Protein AF-A0AAE3EEC1-F1 (afdb_monomer_lite)

Sequence (116 aa):
MDKSSRKILCAMVDENGFPKLFNVGDETEALAKKLNINYMSFKLNIVYLAKIGFINIIKYEGTDADAAYILTHEGVAWKYFRWREILRYLEDKWIDFFSLLLSTIALLISISGRLL

pLDDT: mean 87.95, std 6.62, range [52.31, 94.75]

Secondary structure (DSSP, 8-state):
--HHHHHHHHHHHHTT-SS-EEETTHHHHHHHHHTT--HHHHHHHHHHHHHTTSEEEEEPTTSSSEEEEEE-HHHHTHHHHHHHHHHHHHHHHHHHHHHHHHHHHHHHHHHHHH--

Organism: NCBI:txid2885348

Radius of gyration: 21.83 Å; chains: 1; bounding box: 42×31×66 Å

Structure (mmCIF, N/CA/C/O backbone):
data_AF-A0AAE3EEC1-F1
#
_entry.id   AF-A0AAE3EEC1-F1
#
loop_
_atom_site.group_PDB
_atom_site.id
_atom_site.type_symbol
_atom_site.label_atom_id
_atom_site.label_alt_id
_atom_site.label_comp_id
_atom_site.label_asym_id
_atom_site.label_entity_id
_atom_site.label_seq_id
_atom_site.pdbx_PDB_ins_code
_atom_site.Cartn_x
_atom_site.Cartn_y
_atom_site.Cartn_z
_atom_site.occupancy
_atom_site.B_iso_or_equiv
_atom_site.auth_seq_id
_atom_site.auth_comp_id
_atom_site.auth_asym_id
_atom_site.auth_atom_id
_atom_site.pdbx_PDB_model_num
ATOM 1 N N . MET A 1 1 ? -2.678 3.439 5.468 1.00 81.31 1 MET A N 1
ATOM 2 C CA . MET A 1 1 ? -2.635 3.751 4.023 1.00 81.31 1 MET A CA 1
ATOM 3 C C . MET A 1 1 ? -3.234 5.126 3.769 1.00 81.31 1 MET A C 1
ATOM 5 O O . MET A 1 1 ? -4.356 5.375 4.204 1.00 81.31 1 MET A O 1
ATOM 9 N N . ASP A 1 2 ? -2.490 6.001 3.096 1.00 86.38 2 ASP A N 1
ATOM 10 C CA . ASP A 1 2 ? -2.907 7.359 2.732 1.00 86.38 2 ASP A CA 1
ATOM 11 C C . ASP A 1 2 ? -3.874 7.382 1.524 1.00 86.38 2 ASP A C 1
ATOM 13 O O . ASP A 1 2 ? -4.157 6.362 0.885 1.00 86.38 2 ASP A O 1
ATOM 17 N N . LYS A 1 3 ? -4.423 8.566 1.217 1.00 87.94 3 LYS A N 1
ATOM 18 C CA . LYS A 1 3 ? -5.436 8.750 0.163 1.00 87.94 3 LYS A CA 1
ATOM 19 C C . LYS A 1 3 ? -4.891 8.461 -1.241 1.00 87.94 3 LYS A C 1
ATOM 21 O O . LYS A 1 3 ? -5.660 7.968 -2.068 1.00 87.94 3 LYS A O 1
ATOM 26 N N . SER A 1 4 ? -3.622 8.762 -1.511 1.00 89.88 4 SER A N 1
ATOM 27 C CA . SER A 1 4 ? -2.997 8.606 -2.829 1.00 89.88 4 SER A CA 1
ATOM 28 C C . SER A 1 4 ? -2.648 7.147 -3.098 1.00 89.88 4 SER A C 1
ATOM 30 O O . SER A 1 4 ? -3.081 6.615 -4.121 1.00 89.88 4 SER A O 1
ATOM 32 N N . SER A 1 5 ? -2.019 6.461 -2.138 1.00 89.94 5 SER A N 1
ATOM 33 C CA . SER A 1 5 ? -1.795 5.008 -2.203 1.00 89.94 5 SER A CA 1
ATOM 34 C C . SER A 1 5 ? -3.097 4.246 -2.428 1.00 89.94 5 SER A C 1
ATOM 36 O O . SER A 1 5 ? -3.173 3.364 -3.279 1.00 89.94 5 SER A O 1
ATOM 38 N N . ARG A 1 6 ? -4.168 4.636 -1.721 1.00 91.06 6 ARG A N 1
ATOM 39 C CA . ARG A 1 6 ? -5.490 4.023 -1.901 1.00 91.06 6 ARG A CA 1
ATOM 40 C C . ARG A 1 6 ? -6.040 4.226 -3.312 1.00 91.06 6 ARG A C 1
ATOM 42 O O . ARG A 1 6 ? -6.631 3.303 -3.857 1.00 91.06 6 ARG A O 1
ATOM 49 N N . LYS A 1 7 ? -5.892 5.425 -3.885 1.00 91.75 7 LYS A N 1
ATOM 50 C CA . LYS A 1 7 ? -6.352 5.711 -5.253 1.00 91.75 7 LYS A CA 1
ATOM 51 C C . LYS A 1 7 ? -5.623 4.843 -6.276 1.00 91.75 7 LYS A C 1
ATOM 53 O O . LYS A 1 7 ? -6.283 4.285 -7.141 1.00 91.75 7 LYS A O 1
ATOM 58 N N . ILE A 1 8 ? -4.302 4.723 -6.147 1.00 91.31 8 ILE A N 1
ATOM 59 C CA . ILE A 1 8 ? -3.473 3.899 -7.036 1.00 91.31 8 ILE A CA 1
ATOM 60 C C . ILE A 1 8 ? -3.880 2.431 -6.925 1.00 91.31 8 ILE A C 1
ATOM 62 O O . ILE A 1 8 ? -4.170 1.808 -7.940 1.00 91.31 8 ILE A O 1
ATOM 66 N N . LEU A 1 9 ? -4.000 1.911 -5.700 1.00 91.06 9 LEU A N 1
ATOM 67 C CA . LEU A 1 9 ? -4.406 0.528 -5.464 1.00 91.06 9 LEU A CA 1
ATOM 68 C C . LEU A 1 9 ? -5.787 0.222 -6.061 1.00 91.06 9 LEU A C 1
ATOM 70 O O . LEU A 1 9 ? -5.934 -0.764 -6.774 1.00 91.06 9 LEU A O 1
ATOM 74 N N . CYS A 1 10 ? -6.787 1.080 -5.822 1.00 91.12 10 CYS A N 1
ATOM 75 C CA . CYS A 1 10 ? -8.112 0.908 -6.422 1.00 91.12 10 CYS A CA 1
ATOM 76 C C . CYS A 1 10 ? -8.049 0.923 -7.951 1.00 91.12 10 CYS A C 1
ATOM 78 O O . CYS A 1 10 ? -8.633 0.057 -8.584 1.00 91.12 10 CYS A O 1
ATOM 80 N N . ALA A 1 11 ? -7.305 1.860 -8.540 1.00 90.62 11 ALA A N 1
ATOM 81 C CA . ALA A 1 11 ? -7.201 1.959 -9.990 1.00 90.62 11 ALA A CA 1
ATOM 82 C C . ALA A 1 11 ? -6.538 0.720 -10.613 1.00 90.62 11 ALA A C 1
ATOM 84 O O . ALA A 1 11 ? -6.987 0.246 -11.651 1.00 90.62 11 ALA A O 1
ATOM 85 N N . MET A 1 12 ? -5.519 0.156 -9.956 1.00 89.38 12 MET A N 1
ATOM 86 C CA . MET A 1 12 ? -4.900 -1.101 -10.390 1.00 89.38 12 MET A CA 1
ATOM 87 C C . MET A 1 12 ? -5.859 -2.294 -10.269 1.00 89.38 12 MET A C 1
ATOM 89 O O . MET A 1 12 ? -5.806 -3.206 -11.090 1.00 89.38 12 MET A O 1
ATOM 93 N N . VAL A 1 13 ? -6.739 -2.300 -9.263 1.00 90.44 13 VAL A N 1
ATOM 94 C CA . VAL A 1 13 ? -7.776 -3.334 -9.102 1.00 90.44 13 VAL A CA 1
ATOM 95 C C . VAL A 1 13 ? -8.858 -3.204 -10.179 1.00 90.44 13 VAL A C 1
ATOM 97 O O . VAL A 1 13 ? -9.284 -4.215 -10.735 1.00 90.44 13 VAL A O 1
ATOM 100 N N . ASP A 1 14 ? -9.268 -1.978 -10.507 1.00 89.06 14 ASP A N 1
ATOM 101 C CA . ASP A 1 14 ? -10.330 -1.705 -11.481 1.00 89.06 14 ASP A CA 1
ATOM 102 C C . ASP A 1 14 ? -9.910 -2.043 -12.928 1.00 89.06 14 ASP A C 1
ATOM 104 O O . ASP A 1 14 ? -10.752 -2.387 -13.754 1.00 89.06 14 ASP A O 1
ATOM 108 N N . GLU A 1 15 ? -8.615 -1.994 -13.260 1.00 84.12 15 GLU A N 1
ATOM 109 C CA . GLU A 1 15 ? -8.103 -2.265 -14.613 1.00 84.12 15 GLU A CA 1
ATOM 110 C C . GLU A 1 15 ? -7.850 -3.757 -14.922 1.00 84.12 15 GLU A C 1
ATOM 112 O O . GLU A 1 15 ? -6.845 -4.088 -15.556 1.00 84.12 15 GLU A O 1
ATOM 117 N N . ASN A 1 16 ? -8.777 -4.642 -14.532 1.00 69.75 16 ASN A N 1
ATOM 118 C CA . ASN A 1 16 ? -8.655 -6.115 -14.546 1.00 69.75 16 ASN A CA 1
ATOM 119 C C . ASN A 1 16 ? -7.632 -6.644 -13.529 1.00 69.75 16 ASN A C 1
ATOM 121 O O . ASN A 1 16 ? -6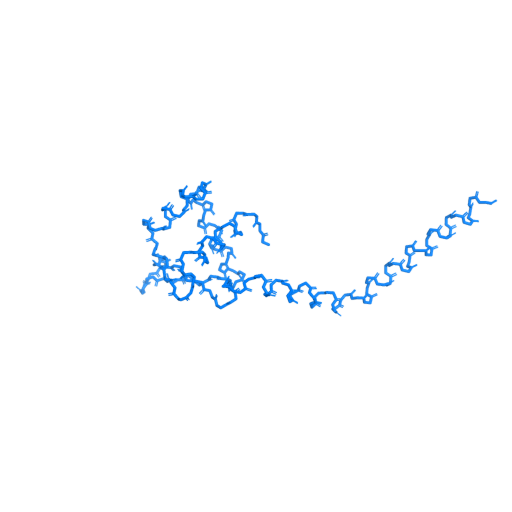.717 -7.387 -13.889 1.00 69.75 16 ASN A O 1
ATOM 125 N N . GLY A 1 17 ? -7.784 -6.242 -12.261 1.00 68.06 17 GLY A N 1
ATOM 126 C CA . GLY A 1 17 ? -6.953 -6.683 -11.140 1.00 68.06 17 GLY A CA 1
ATOM 127 C C . GLY A 1 17 ? -6.618 -8.180 -11.157 1.00 68.06 17 GLY A C 1
ATOM 128 O O . GLY A 1 17 ? -7.418 -8.984 -11.606 1.00 68.06 17 GLY A O 1
ATOM 129 N N . PHE A 1 18 ? -5.406 -8.494 -10.682 1.00 69.81 18 PHE A N 1
ATOM 130 C CA . PHE A 1 18 ? -4.702 -9.789 -10.629 1.00 69.81 18 PHE A CA 1
ATOM 131 C C . PHE A 1 18 ? -5.156 -10.928 -11.576 1.00 69.81 18 PHE A C 1
ATOM 133 O O . PHE A 1 18 ? -6.279 -11.414 -11.465 1.00 69.81 18 PHE A O 1
ATOM 140 N N . PRO A 1 19 ? -4.246 -11.498 -12.392 1.00 72.75 19 PRO A N 1
ATOM 141 C CA . PRO A 1 19 ? -2.789 -11.331 -12.383 1.00 72.75 19 PRO A CA 1
ATOM 142 C C . PRO A 1 19 ? -2.292 -10.352 -13.460 1.00 72.75 19 PRO A C 1
ATOM 144 O O . PRO A 1 19 ? -1.353 -10.656 -14.191 1.00 72.75 19 PRO A O 1
ATOM 147 N N . LYS A 1 20 ? -2.914 -9.174 -13.599 1.00 85.12 20 LYS A N 1
ATOM 148 C CA . LYS A 1 20 ? -2.405 -8.158 -14.529 1.00 85.12 20 LYS A CA 1
ATOM 149 C C . LYS A 1 20 ? -1.058 -7.600 -14.060 1.00 85.12 20 LYS A C 1
ATOM 151 O O . LYS A 1 20 ? -0.926 -7.133 -12.927 1.00 85.12 20 LYS A O 1
ATOM 156 N N . LEU A 1 21 ? -0.092 -7.623 -14.972 1.00 85.69 21 LEU A N 1
ATOM 157 C CA . LEU A 1 21 ? 1.192 -6.942 -14.859 1.00 85.69 21 LEU A CA 1
ATOM 158 C C . LEU A 1 21 ? 1.037 -5.506 -15.361 1.00 85.69 21 LEU A C 1
ATOM 160 O O . LEU A 1 21 ? 0.495 -5.294 -16.441 1.00 85.69 21 LEU A O 1
ATOM 164 N N . PHE A 1 22 ? 1.505 -4.544 -14.574 1.00 86.88 22 PHE A N 1
ATOM 165 C CA . PHE A 1 22 ? 1.595 -3.140 -14.961 1.00 86.88 22 PHE A CA 1
ATOM 166 C C . PHE A 1 22 ? 3.044 -2.833 -15.312 1.00 86.88 22 PHE A C 1
ATOM 168 O O . PHE A 1 22 ? 3.891 -2.761 -14.417 1.00 86.88 22 PHE A O 1
ATOM 175 N N . ASN A 1 23 ? 3.338 -2.688 -16.599 1.00 89.00 23 ASN A N 1
ATOM 176 C CA . ASN A 1 23 ? 4.701 -2.482 -17.076 1.00 89.00 23 ASN A CA 1
ATOM 177 C C . ASN A 1 23 ? 5.209 -1.092 -16.683 1.00 89.00 23 ASN A C 1
ATOM 179 O O . ASN A 1 23 ? 4.507 -0.086 -16.818 1.00 89.00 23 ASN A O 1
ATOM 183 N N . VAL A 1 24 ? 6.445 -1.017 -16.194 1.00 88.00 24 VAL A N 1
ATOM 184 C CA . VAL A 1 24 ? 7.063 0.264 -15.840 1.00 88.00 24 VAL A CA 1
ATOM 185 C C . VAL A 1 24 ? 7.386 1.036 -17.115 1.00 88.00 24 VAL A C 1
ATOM 187 O O . VAL A 1 24 ? 8.131 0.556 -17.963 1.00 88.00 24 VAL A O 1
ATOM 190 N N . GLY A 1 25 ? 6.831 2.242 -17.236 1.00 85.06 25 GLY A N 1
ATOM 191 C CA . GLY A 1 25 ? 6.956 3.084 -18.423 1.00 85.06 25 GLY A CA 1
ATOM 192 C C . GLY A 1 25 ? 5.603 3.690 -18.772 1.00 85.06 25 GLY A C 1
ATOM 193 O O . GLY A 1 25 ? 4.946 4.274 -17.908 1.00 85.06 25 GLY A O 1
ATOM 194 N N . ASP A 1 26 ? 5.165 3.503 -20.014 1.00 83.69 26 ASP A N 1
ATOM 195 C CA . ASP A 1 26 ? 3.964 4.147 -20.552 1.00 83.69 26 ASP A CA 1
ATOM 196 C C . ASP A 1 26 ? 2.690 3.833 -19.754 1.00 83.69 26 ASP A C 1
ATOM 198 O O . ASP A 1 26 ? 1.873 4.725 -19.525 1.00 83.69 26 ASP A O 1
ATOM 202 N N . GLU A 1 27 ? 2.519 2.599 -19.269 1.00 85.19 27 GLU A N 1
ATOM 203 C CA . GLU A 1 27 ? 1.334 2.212 -18.492 1.00 85.19 27 GLU A CA 1
ATOM 204 C C . GLU A 1 27 ? 1.297 2.895 -17.119 1.00 85.19 27 GLU A C 1
ATOM 206 O O . GLU A 1 27 ? 0.255 3.403 -16.696 1.00 85.19 27 GLU A O 1
ATOM 211 N N . THR A 1 28 ? 2.434 2.953 -16.420 1.00 85.69 28 THR A N 1
ATOM 212 C CA . THR A 1 28 ? 2.510 3.596 -15.101 1.00 85.69 28 THR A CA 1
ATOM 213 C C . THR A 1 28 ? 2.417 5.113 -15.211 1.00 85.69 28 THR A C 1
ATOM 215 O O . THR A 1 28 ? 1.786 5.749 -14.365 1.00 85.69 28 THR A O 1
ATOM 218 N N . GLU A 1 29 ? 2.959 5.704 -16.276 1.00 87.69 29 GLU A N 1
ATOM 219 C CA . GLU A 1 29 ? 2.787 7.125 -16.578 1.00 87.69 29 GLU A CA 1
ATOM 220 C C . GLU A 1 29 ? 1.350 7.473 -16.975 1.00 87.69 29 GLU A C 1
ATOM 222 O O . GLU A 1 29 ? 0.810 8.479 -16.504 1.00 87.69 29 GLU A O 1
ATOM 227 N N . ALA A 1 30 ? 0.704 6.648 -17.802 1.00 88.56 30 ALA A N 1
ATOM 228 C CA . ALA A 1 30 ? -0.698 6.820 -18.169 1.00 88.56 30 ALA A CA 1
ATOM 229 C C . ALA A 1 30 ? -1.603 6.729 -16.935 1.00 88.56 30 ALA A C 1
ATOM 231 O O . ALA A 1 30 ? -2.486 7.572 -16.753 1.00 88.56 30 ALA A O 1
ATOM 232 N N . LEU A 1 31 ? -1.342 5.769 -16.043 1.00 88.56 31 LEU A N 1
ATOM 233 C CA . LEU A 1 31 ? -2.075 5.624 -14.790 1.00 88.56 31 LEU A CA 1
ATOM 234 C C . LEU A 1 31 ? -1.835 6.818 -13.853 1.00 88.56 31 LEU A C 1
ATOM 236 O O . LEU A 1 31 ? -2.788 7.366 -13.296 1.00 88.56 31 LEU A O 1
ATOM 240 N N . ALA A 1 32 ? -0.589 7.279 -13.718 1.00 90.25 32 ALA A N 1
ATOM 241 C CA . ALA A 1 32 ? -0.258 8.462 -12.924 1.00 90.25 32 ALA A CA 1
ATOM 242 C C . ALA A 1 32 ? -0.974 9.721 -13.451 1.00 90.25 32 ALA A C 1
ATOM 244 O O . ALA A 1 32 ? -1.582 10.458 -12.667 1.00 90.25 32 ALA A O 1
ATOM 245 N N . LYS A 1 33 ? -0.992 9.923 -14.777 1.00 91.12 33 LYS A N 1
ATOM 246 C CA . LYS A 1 33 ? -1.728 11.013 -15.442 1.00 91.12 33 LYS A CA 1
ATOM 247 C C . LYS A 1 33 ? -3.235 10.902 -15.217 1.00 91.12 33 LYS A C 1
ATOM 249 O O . LYS A 1 33 ? -3.854 11.878 -14.798 1.00 91.12 33 LYS A O 1
ATOM 254 N N . LYS A 1 34 ? -3.819 9.715 -15.412 1.00 90.31 34 LYS A N 1
ATOM 255 C CA . LYS A 1 34 ? -5.251 9.437 -15.180 1.00 90.31 34 LYS A CA 1
ATOM 256 C C . LYS A 1 34 ? -5.672 9.749 -13.744 1.00 90.31 34 LYS A C 1
ATOM 258 O O . LYS A 1 34 ? -6.769 10.250 -13.513 1.00 90.31 34 LYS A O 1
ATOM 263 N N . LEU A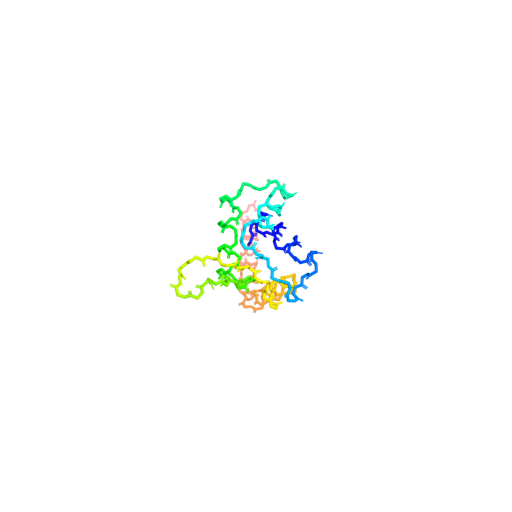 1 35 ? -4.797 9.482 -12.777 1.00 90.75 35 LEU A N 1
ATOM 264 C CA . LEU A 1 35 ? -5.051 9.743 -11.359 1.00 90.75 35 LEU A CA 1
ATOM 265 C C . LEU A 1 35 ? -4.695 11.168 -10.915 1.00 90.75 35 LEU A C 1
ATOM 267 O O . LEU A 1 35 ? -4.977 11.520 -9.764 1.00 90.75 35 LEU A O 1
ATOM 271 N N . ASN A 1 36 ? -4.121 11.978 -11.810 1.00 92.44 36 ASN A N 1
ATOM 272 C CA . ASN A 1 36 ? -3.573 13.302 -11.527 1.00 92.44 36 ASN A CA 1
ATOM 273 C C . ASN A 1 36 ? -2.576 13.274 -10.350 1.00 92.44 36 ASN A C 1
ATOM 275 O O . ASN A 1 36 ? -2.669 14.054 -9.400 1.00 92.44 36 ASN A O 1
ATOM 279 N N . ILE A 1 37 ? -1.658 12.303 -10.379 1.00 90.88 37 ILE A N 1
ATOM 280 C CA . ILE A 1 37 ? -0.597 12.120 -9.385 1.00 90.88 37 ILE A CA 1
ATOM 281 C C . ILE A 1 37 ? 0.743 12.346 -10.084 1.00 90.88 37 ILE A C 1
ATOM 283 O O . ILE A 1 37 ? 1.001 11.792 -11.149 1.00 90.88 37 ILE A O 1
ATOM 287 N N . ASN A 1 38 ? 1.617 13.149 -9.474 1.00 92.19 38 ASN A N 1
ATOM 288 C CA . ASN A 1 38 ? 2.984 13.324 -9.959 1.00 92.19 38 ASN A CA 1
ATOM 289 C C . ASN A 1 38 ? 3.707 11.965 -10.015 1.00 92.19 38 ASN A C 1
ATOM 291 O O . ASN A 1 38 ? 3.627 11.189 -9.065 1.00 92.19 38 ASN A O 1
ATOM 295 N N . TYR A 1 39 ? 4.447 11.691 -11.090 1.00 88.62 39 TYR A N 1
ATOM 296 C CA . TYR A 1 39 ? 5.113 10.402 -11.303 1.00 88.62 39 TYR A CA 1
ATOM 297 C C . TYR A 1 39 ? 6.085 10.002 -10.176 1.00 88.62 39 TYR A C 1
ATOM 299 O O . TYR A 1 39 ? 6.117 8.843 -9.765 1.00 88.62 39 TYR A O 1
ATOM 307 N N . MET A 1 40 ? 6.821 10.956 -9.597 1.00 88.69 40 MET A N 1
ATOM 308 C CA . MET A 1 40 ? 7.696 10.690 -8.451 1.00 88.69 40 MET A CA 1
ATOM 309 C C . MET A 1 40 ? 6.883 10.292 -7.215 1.00 88.69 40 MET A C 1
ATOM 311 O O . MET A 1 40 ? 7.208 9.325 -6.527 1.00 88.69 40 MET A O 1
ATOM 315 N N . SER A 1 41 ? 5.776 10.994 -6.957 1.00 90.44 41 SER A N 1
ATOM 316 C CA . SER A 1 41 ? 4.843 10.609 -5.898 1.00 90.44 41 SER A CA 1
ATOM 317 C C . SER A 1 41 ? 4.236 9.237 -6.177 1.00 90.44 41 SER A C 1
ATOM 319 O O . SER A 1 41 ? 4.136 8.430 -5.260 1.00 90.44 41 SER A O 1
ATOM 321 N N . PHE A 1 42 ? 3.866 8.935 -7.422 1.00 92.25 42 PHE A N 1
ATOM 322 C CA . PHE A 1 42 ? 3.352 7.626 -7.817 1.00 92.25 42 PHE A CA 1
ATOM 323 C C . PHE A 1 42 ? 4.354 6.515 -7.479 1.00 92.25 42 PHE A C 1
ATOM 325 O O . PHE A 1 42 ? 3.986 5.580 -6.770 1.00 92.25 42 PHE A O 1
ATOM 332 N N . LYS A 1 43 ? 5.631 6.660 -7.866 1.00 91.25 43 LYS A N 1
ATOM 333 C CA . LYS A 1 43 ? 6.693 5.701 -7.514 1.00 91.25 43 LYS A CA 1
ATOM 334 C C . LYS A 1 43 ? 6.821 5.493 -6.006 1.00 91.25 43 LYS A C 1
ATOM 336 O O . LYS A 1 43 ? 6.856 4.355 -5.550 1.00 91.25 43 LYS A O 1
ATOM 341 N N . LEU A 1 44 ? 6.820 6.568 -5.216 1.00 92.44 44 LEU A N 1
ATOM 342 C CA . LEU A 1 44 ? 6.877 6.461 -3.752 1.00 92.44 44 LEU A CA 1
ATOM 343 C C . LEU A 1 44 ? 5.665 5.720 -3.169 1.00 92.44 44 LEU A C 1
ATOM 345 O O . LEU A 1 44 ? 5.819 4.923 -2.244 1.00 92.44 44 LEU A O 1
ATOM 349 N N . ASN A 1 45 ? 4.469 5.942 -3.722 1.00 93.38 45 ASN A N 1
ATOM 350 C CA . ASN A 1 45 ? 3.272 5.206 -3.315 1.00 93.38 45 ASN A CA 1
ATOM 351 C C . ASN A 1 45 ? 3.376 3.720 -3.695 1.00 93.38 45 ASN A C 1
ATOM 353 O O . ASN A 1 45 ? 2.996 2.880 -2.888 1.00 93.38 45 ASN A O 1
ATOM 357 N N . ILE A 1 46 ? 3.924 3.373 -4.865 1.00 93.19 46 ILE A N 1
ATOM 358 C CA . ILE A 1 46 ? 4.164 1.971 -5.251 1.00 93.19 46 ILE A CA 1
ATOM 359 C C . ILE A 1 46 ? 5.146 1.295 -4.289 1.00 93.19 46 ILE A C 1
ATOM 361 O O . ILE A 1 46 ? 4.855 0.209 -3.795 1.00 93.19 46 ILE A O 1
ATOM 365 N N . VAL A 1 47 ? 6.255 1.956 -3.945 1.00 93.00 47 VAL A N 1
ATOM 366 C CA . VAL A 1 47 ? 7.220 1.441 -2.957 1.00 93.00 47 VAL A CA 1
ATOM 367 C C . VAL A 1 47 ? 6.554 1.227 -1.596 1.00 93.00 47 VAL A C 1
ATOM 369 O O . VAL A 1 47 ? 6.760 0.197 -0.955 1.00 93.00 47 VAL A O 1
ATOM 372 N N . TYR A 1 48 ? 5.718 2.168 -1.154 1.00 94.44 48 TYR A N 1
ATOM 373 C CA . TYR A 1 48 ? 4.959 2.020 0.086 1.00 94.44 48 TYR A CA 1
ATOM 374 C C . TYR A 1 48 ? 3.951 0.862 0.022 1.00 94.44 48 TYR A C 1
ATOM 376 O O . TYR A 1 48 ? 3.896 0.058 0.952 1.00 94.44 48 TYR A O 1
ATOM 384 N N . LEU A 1 49 ? 3.187 0.747 -1.069 1.00 92.62 49 LEU A N 1
ATOM 385 C CA . LEU A 1 49 ? 2.224 -0.336 -1.299 1.00 92.62 49 LEU A CA 1
ATOM 386 C C . LEU A 1 49 ? 2.910 -1.708 -1.344 1.00 92.62 49 LEU A C 1
ATOM 388 O O . LEU A 1 49 ? 2.348 -2.685 -0.847 1.00 92.62 49 LEU A O 1
ATOM 392 N N . ALA A 1 50 ? 4.132 -1.772 -1.874 1.00 93.81 50 ALA A N 1
ATOM 393 C CA . ALA A 1 50 ? 4.947 -2.976 -1.850 1.00 93.81 50 ALA A CA 1
ATOM 394 C C . ALA A 1 50 ? 5.451 -3.313 -0.444 1.00 93.81 50 ALA A C 1
ATOM 396 O O . ALA A 1 50 ? 5.355 -4.457 -0.006 1.00 93.81 50 ALA A O 1
ATOM 397 N N . LYS A 1 51 ? 5.892 -2.306 0.320 1.00 93.25 51 LYS A N 1
ATOM 398 C CA . LYS A 1 51 ? 6.315 -2.481 1.718 1.00 93.25 51 LYS A CA 1
ATOM 399 C C . LYS A 1 51 ? 5.207 -3.054 2.608 1.00 93.25 51 LYS A C 1
ATOM 401 O O . LYS A 1 51 ? 5.506 -3.811 3.525 1.00 93.25 51 LYS A O 1
ATOM 406 N N . ILE A 1 52 ? 3.950 -2.682 2.364 1.00 90.62 52 ILE A N 1
ATOM 407 C CA . ILE A 1 52 ? 2.793 -3.198 3.114 1.00 90.62 52 ILE A CA 1
ATOM 408 C C . ILE A 1 52 ? 2.188 -4.475 2.508 1.00 90.62 52 ILE A C 1
ATOM 410 O O . ILE A 1 52 ? 1.150 -4.920 2.981 1.00 90.62 52 ILE A O 1
ATOM 414 N N . GLY A 1 53 ? 2.810 -5.056 1.476 1.00 90.56 53 GLY A N 1
ATOM 415 C CA . GLY A 1 53 ? 2.440 -6.368 0.936 1.00 90.56 53 GLY A CA 1
ATOM 416 C C . GLY A 1 53 ? 1.295 -6.382 -0.080 1.00 90.56 53 GLY A C 1
ATOM 417 O O . GLY A 1 53 ? 0.870 -7.458 -0.492 1.00 90.56 53 GLY A O 1
ATOM 418 N N . PHE A 1 54 ? 0.795 -5.228 -0.535 1.00 91.56 54 PHE A N 1
ATOM 419 C CA . PHE A 1 54 ? -0.307 -5.172 -1.511 1.00 91.56 54 PHE A CA 1
ATOM 420 C C . PHE A 1 54 ? 0.148 -5.249 -2.973 1.00 91.56 54 PHE A C 1
ATOM 422 O O . PHE A 1 54 ? -0.651 -5.587 -3.849 1.00 91.56 54 PHE A O 1
ATOM 429 N N . ILE A 1 55 ? 1.414 -4.942 -3.252 1.00 92.56 55 ILE A N 1
ATOM 430 C CA . ILE A 1 55 ? 2.000 -4.979 -4.596 1.00 92.56 55 ILE A CA 1
ATOM 431 C C . ILE A 1 55 ? 3.345 -5.700 -4.531 1.00 92.56 55 ILE A C 1
ATOM 433 O O . ILE A 1 55 ? 4.114 -5.495 -3.600 1.00 92.56 55 ILE A O 1
ATOM 437 N N . ASN A 1 56 ? 3.661 -6.500 -5.542 1.00 92.38 56 ASN A N 1
ATOM 438 C CA . ASN A 1 56 ? 5.013 -6.984 -5.777 1.00 92.38 56 ASN A CA 1
ATOM 439 C C . ASN A 1 56 ? 5.657 -6.184 -6.909 1.00 92.38 56 ASN A C 1
ATOM 441 O O . ASN A 1 56 ? 5.042 -5.945 -7.952 1.00 92.38 56 ASN A O 1
ATOM 445 N N . ILE A 1 57 ? 6.906 -5.782 -6.688 1.00 93.00 57 ILE A N 1
ATOM 446 C CA . ILE A 1 57 ? 7.740 -5.128 -7.692 1.00 93.00 57 ILE A CA 1
ATOM 447 C C . ILE A 1 57 ? 8.581 -6.210 -8.361 1.00 93.00 57 ILE A C 1
ATOM 449 O O . ILE A 1 57 ? 9.378 -6.881 -7.706 1.00 93.00 57 ILE A O 1
ATOM 453 N N . ILE A 1 58 ? 8.383 -6.387 -9.660 1.00 91.19 58 ILE A N 1
ATOM 454 C CA . ILE A 1 58 ? 9.169 -7.287 -10.496 1.00 91.19 58 ILE A CA 1
ATOM 455 C C . ILE A 1 58 ? 10.308 -6.464 -11.072 1.00 91.19 58 ILE A C 1
ATOM 457 O O . ILE A 1 58 ? 10.067 -5.426 -11.686 1.00 91.19 58 ILE A O 1
ATOM 461 N N . LYS A 1 59 ? 11.540 -6.921 -10.868 1.00 91.75 59 LYS A N 1
ATOM 462 C CA . LYS A 1 59 ? 12.748 -6.293 -11.407 1.00 91.75 59 LYS A CA 1
ATOM 463 C C . LYS A 1 59 ? 13.191 -6.990 -12.688 1.00 91.75 59 LYS A C 1
ATOM 465 O O . LYS A 1 59 ? 12.896 -8.169 -12.884 1.00 91.75 59 LYS A O 1
ATOM 470 N N . TYR A 1 60 ? 13.920 -6.272 -13.534 1.00 88.81 60 TYR A N 1
ATOM 471 C CA . TYR A 1 60 ? 14.624 -6.890 -14.653 1.00 88.81 60 TYR A CA 1
ATOM 472 C C . TYR A 1 60 ? 15.728 -7.813 -14.135 1.00 88.81 60 TYR A C 1
ATOM 474 O O . TYR A 1 60 ? 16.452 -7.468 -13.198 1.00 88.81 60 TYR A O 1
ATOM 482 N N . GLU A 1 61 ? 15.875 -8.975 -14.764 1.00 88.50 61 GLU A N 1
ATOM 483 C CA . GLU A 1 61 ? 16.904 -9.946 -14.403 1.00 88.50 61 GLU A CA 1
ATOM 484 C C . GLU A 1 61 ? 18.304 -9.317 -14.485 1.00 88.50 61 GLU A C 1
ATOM 486 O O . GLU A 1 61 ? 18.653 -8.656 -15.462 1.00 88.50 61 GLU A O 1
ATOM 491 N N . GLY A 1 62 ? 19.098 -9.478 -13.423 1.00 86.38 62 GLY A N 1
ATOM 492 C CA . GLY A 1 62 ? 20.459 -8.942 -13.355 1.00 86.38 62 GLY A CA 1
ATOM 493 C C . GLY A 1 62 ? 20.568 -7.426 -13.149 1.00 86.38 62 GLY A C 1
ATOM 494 O O . GLY A 1 62 ? 21.679 -6.901 -13.203 1.00 86.38 62 GLY A O 1
ATOM 495 N N . THR A 1 63 ? 19.466 -6.710 -12.891 1.00 86.75 63 THR A N 1
ATOM 496 C CA . THR A 1 63 ? 19.501 -5.266 -12.603 1.00 86.75 63 THR A CA 1
ATOM 497 C C . THR A 1 63 ? 18.633 -4.891 -11.400 1.00 86.75 63 THR A C 1
ATOM 499 O O . THR A 1 63 ? 17.733 -5.627 -11.001 1.00 86.75 63 THR A O 1
ATOM 502 N N . ASP A 1 64 ? 18.866 -3.699 -10.849 1.00 84.44 64 ASP A N 1
ATOM 503 C CA . ASP A 1 64 ? 18.001 -3.106 -9.822 1.00 84.44 64 ASP A CA 1
ATOM 504 C C . ASP A 1 64 ? 16.827 -2.293 -10.393 1.00 84.44 64 ASP A C 1
ATOM 506 O O . ASP A 1 64 ? 16.099 -1.648 -9.638 1.00 84.44 64 ASP A O 1
ATOM 510 N N . ALA A 1 65 ? 16.622 -2.316 -11.713 1.00 86.81 65 ALA A N 1
ATOM 511 C CA . ALA A 1 65 ? 15.547 -1.574 -12.359 1.00 86.81 65 ALA A CA 1
ATOM 512 C C . ALA A 1 65 ? 14.200 -2.308 -12.250 1.00 86.81 65 ALA A C 1
ATOM 514 O O . ALA A 1 65 ? 14.104 -3.507 -12.526 1.00 86.81 65 ALA A O 1
ATOM 515 N N . ASP A 1 66 ? 13.147 -1.566 -11.901 1.00 89.31 66 ASP A N 1
ATOM 516 C CA . ASP A 1 66 ? 11.772 -2.069 -11.882 1.00 89.31 66 ASP A CA 1
ATOM 517 C C . ASP A 1 66 ? 11.291 -2.355 -13.318 1.00 89.31 66 ASP A C 1
ATOM 519 O O . ASP A 1 66 ? 11.319 -1.473 -14.177 1.00 89.31 66 ASP A O 1
ATOM 523 N N . ALA A 1 67 ? 10.814 -3.574 -13.565 1.00 88.44 67 ALA A N 1
ATOM 524 C CA . ALA A 1 67 ? 10.245 -4.014 -14.837 1.00 88.44 67 ALA A CA 1
ATOM 525 C C . ALA A 1 67 ? 8.717 -3.901 -14.856 1.00 88.44 67 ALA A C 1
ATOM 527 O O . ALA A 1 67 ? 8.139 -3.364 -15.800 1.00 88.44 67 ALA A O 1
ATOM 528 N N . ALA A 1 68 ? 8.054 -4.382 -13.803 1.00 90.50 68 ALA A N 1
ATOM 529 C CA . ALA A 1 68 ? 6.600 -4.360 -13.706 1.00 90.50 68 ALA A CA 1
ATOM 530 C C . ALA A 1 68 ? 6.119 -4.354 -12.252 1.00 90.50 68 ALA A C 1
ATOM 532 O O . ALA A 1 68 ? 6.831 -4.751 -11.329 1.00 90.50 68 ALA A O 1
ATOM 533 N N . TYR A 1 69 ? 4.871 -3.948 -12.055 1.00 91.19 69 TYR A N 1
ATOM 534 C CA . TYR A 1 69 ? 4.168 -4.021 -10.781 1.00 91.19 69 TYR A CA 1
ATOM 535 C C . TYR A 1 69 ? 2.998 -4.997 -10.900 1.00 91.19 69 TYR A C 1
ATOM 537 O O . TYR A 1 69 ? 2.233 -4.940 -11.862 1.00 91.19 69 TYR A O 1
ATOM 545 N N . ILE A 1 70 ? 2.830 -5.882 -9.921 1.00 92.00 70 ILE A N 1
ATOM 546 C CA . ILE A 1 70 ? 1.708 -6.828 -9.873 1.00 92.00 70 ILE A CA 1
ATOM 547 C C . ILE A 1 70 ? 1.010 -6.743 -8.522 1.00 92.00 70 ILE A C 1
ATOM 549 O O . ILE A 1 70 ? 1.656 -6.621 -7.484 1.00 92.00 70 ILE A O 1
ATOM 553 N N . LEU A 1 71 ? -0.320 -6.805 -8.519 1.00 91.75 71 LEU A N 1
ATOM 554 C CA . LEU A 1 71 ? -1.077 -6.900 -7.272 1.00 91.75 71 LEU A CA 1
ATOM 555 C C . LEU A 1 71 ? -0.803 -8.244 -6.589 1.00 91.75 71 LEU A C 1
ATOM 557 O O . LEU A 1 71 ? -0.662 -9.268 -7.249 1.00 91.75 71 LEU A O 1
ATOM 561 N N . THR A 1 72 ? -0.752 -8.265 -5.264 1.00 91.25 72 THR A N 1
ATOM 562 C CA . THR A 1 72 ? -0.787 -9.525 -4.510 1.00 91.25 72 THR A CA 1
ATOM 563 C C . THR A 1 72 ? -2.237 -9.948 -4.268 1.00 91.25 72 THR A C 1
ATOM 565 O O . THR A 1 72 ? -3.165 -9.152 -4.440 1.00 91.25 72 THR A O 1
ATOM 568 N N . HIS A 1 73 ? -2.458 -11.184 -3.808 1.00 88.19 73 HIS A N 1
ATOM 569 C CA . HIS A 1 73 ? -3.783 -11.621 -3.347 1.00 88.19 73 HIS A CA 1
ATOM 570 C C . HIS A 1 73 ? -4.361 -10.660 -2.289 1.00 88.19 73 HIS A C 1
ATOM 572 O O . HIS A 1 73 ? -5.542 -10.310 -2.318 1.00 88.19 73 HIS A O 1
ATOM 578 N N . GLU A 1 74 ? -3.510 -10.182 -1.379 1.00 88.12 74 GLU A N 1
ATOM 579 C CA . GLU A 1 74 ? -3.898 -9.210 -0.358 1.00 88.12 74 GLU A CA 1
ATOM 580 C C . GLU A 1 74 ? -4.240 -7.844 -0.955 1.00 88.12 74 GLU A C 1
ATOM 582 O O . GLU A 1 74 ? -5.201 -7.213 -0.519 1.00 88.12 74 GLU A O 1
ATOM 587 N N . GLY A 1 75 ? -3.508 -7.408 -1.986 1.00 87.19 75 GLY A N 1
ATOM 588 C CA . GLY A 1 75 ? -3.773 -6.161 -2.700 1.00 87.19 75 GLY A CA 1
ATOM 589 C C . GLY A 1 75 ? -5.110 -6.150 -3.438 1.00 87.19 75 GLY A C 1
ATOM 590 O O . GLY A 1 75 ? -5.811 -5.139 -3.421 1.00 87.19 75 GLY A O 1
ATOM 591 N N . VAL A 1 76 ? -5.517 -7.277 -4.028 1.00 90.00 76 VAL A N 1
ATOM 592 C CA . VAL A 1 76 ? -6.841 -7.413 -4.665 1.00 90.00 76 VAL A CA 1
ATOM 593 C C . VAL A 1 76 ? -7.948 -7.345 -3.619 1.00 90.00 76 VAL A C 1
ATOM 595 O O . VAL A 1 76 ? -8.896 -6.569 -3.741 1.00 90.00 76 VAL A O 1
ATOM 598 N N . ALA A 1 77 ? -7.805 -8.118 -2.543 1.00 88.81 77 ALA A N 1
ATOM 599 C CA . ALA A 1 77 ? -8.783 -8.199 -1.465 1.00 88.81 77 ALA A CA 1
ATOM 600 C C . ALA A 1 77 ? -8.517 -7.182 -0.334 1.00 88.81 77 ALA A C 1
ATOM 602 O O . ALA A 1 77 ? -8.914 -7.400 0.813 1.00 88.81 77 ALA A O 1
ATOM 603 N N . TRP A 1 78 ? -7.890 -6.041 -0.635 1.00 86.94 78 TRP A N 1
ATOM 604 C CA . TRP A 1 78 ? -7.394 -5.083 0.364 1.00 86.94 78 TRP A CA 1
ATOM 605 C C . TRP A 1 78 ? -8.466 -4.595 1.349 1.00 86.94 78 TRP A C 1
ATOM 607 O O . TRP A 1 78 ? -8.177 -4.336 2.519 1.00 86.94 78 TRP A O 1
ATOM 617 N N . LYS A 1 79 ? -9.729 -4.479 0.904 1.00 87.31 79 LYS A N 1
ATOM 618 C CA . LYS A 1 79 ? -10.854 -4.118 1.783 1.00 87.31 79 LYS A CA 1
ATOM 619 C C . LYS A 1 79 ? -11.059 -5.168 2.870 1.00 87.31 79 LYS A C 1
ATOM 621 O O . LYS A 1 79 ? -11.222 -4.793 4.027 1.00 87.31 79 LYS A O 1
ATOM 626 N N . TYR A 1 80 ? -11.034 -6.445 2.495 1.00 88.19 80 TYR A N 1
ATOM 627 C CA . TYR A 1 80 ? -11.218 -7.570 3.405 1.00 88.19 80 TYR A CA 1
ATOM 628 C C . TYR A 1 80 ? -10.058 -7.673 4.397 1.00 88.19 80 TYR A C 1
ATOM 630 O O . TYR A 1 80 ? -10.289 -7.697 5.604 1.00 88.19 80 TYR A O 1
ATOM 638 N N . PHE A 1 81 ? -8.815 -7.645 3.909 1.00 85.81 81 PHE A N 1
ATOM 639 C CA . PHE A 1 81 ? -7.634 -7.758 4.770 1.00 85.81 81 PHE A CA 1
ATOM 640 C C . PHE A 1 81 ? -7.534 -6.615 5.779 1.00 85.81 81 PHE A C 1
ATOM 642 O O . PHE A 1 81 ? -7.289 -6.857 6.959 1.00 85.81 81 PHE A O 1
ATOM 649 N N . ARG A 1 82 ? -7.836 -5.383 5.361 1.00 84.81 82 ARG A N 1
ATOM 650 C CA . ARG A 1 82 ? -7.849 -4.243 6.281 1.00 84.81 82 ARG A CA 1
ATOM 651 C C . ARG A 1 82 ? -8.976 -4.319 7.309 1.00 84.81 82 ARG A C 1
ATOM 653 O O . ARG A 1 82 ? -8.782 -3.935 8.456 1.00 84.81 82 ARG A O 1
ATOM 660 N N . TRP A 1 83 ? -10.154 -4.805 6.919 1.00 87.25 83 TRP A N 1
ATOM 661 C CA . TRP A 1 83 ? -11.238 -5.059 7.871 1.00 87.25 83 TRP A CA 1
ATOM 662 C C . TRP A 1 83 ? -10.840 -6.109 8.905 1.00 87.25 83 TRP A C 1
ATOM 664 O O . TRP A 1 83 ? -11.040 -5.905 10.099 1.00 87.25 83 TRP A O 1
ATOM 674 N N . ARG A 1 84 ? -10.220 -7.201 8.456 1.00 88.12 84 ARG A N 1
ATOM 675 C CA . ARG A 1 84 ? -9.718 -8.261 9.330 1.00 88.12 84 ARG A CA 1
ATOM 676 C C . 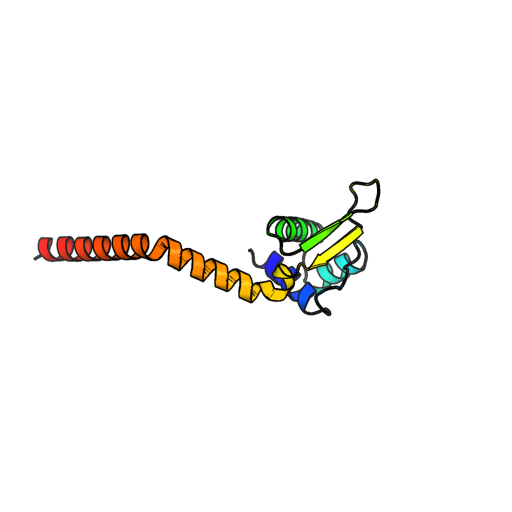ARG A 1 84 ? -8.656 -7.751 10.304 1.00 88.12 84 ARG A C 1
ATOM 678 O O 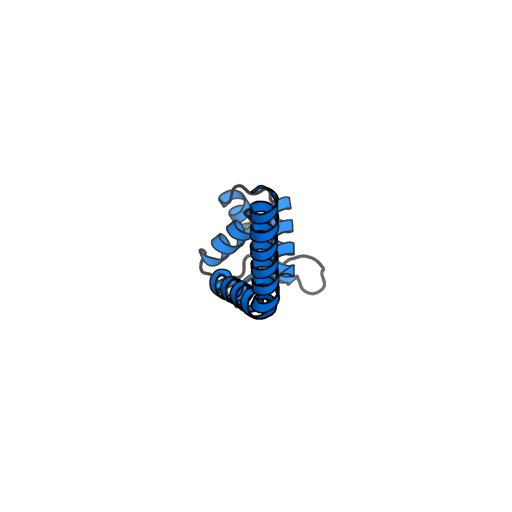. ARG A 1 84 ? -8.672 -8.139 11.464 1.00 88.12 84 ARG A O 1
ATOM 685 N N . GLU A 1 85 ? -7.769 -6.868 9.856 1.00 84.50 85 GLU A N 1
ATOM 686 C CA . GLU A 1 85 ? -6.748 -6.252 10.709 1.00 84.50 85 GLU A CA 1
ATOM 687 C C . GLU A 1 85 ? -7.363 -5.373 11.807 1.00 84.50 85 GLU A C 1
ATOM 689 O O . GLU A 1 85 ? -6.955 -5.467 12.961 1.00 84.50 85 GLU A O 1
ATOM 694 N N . ILE A 1 86 ? -8.390 -4.582 11.475 1.00 85.56 86 ILE A N 1
ATOM 695 C CA . ILE A 1 86 ? -9.132 -3.779 12.460 1.00 85.56 86 ILE A CA 1
ATOM 696 C C . ILE A 1 86 ? -9.830 -4.685 13.477 1.00 85.56 86 ILE A C 1
ATOM 698 O O . ILE A 1 86 ? -9.743 -4.434 14.675 1.00 85.56 86 ILE A O 1
ATOM 702 N N . LEU A 1 87 ? -10.494 -5.749 13.016 1.00 86.25 87 LEU A N 1
ATOM 703 C CA . LEU A 1 87 ? -11.159 -6.704 13.905 1.00 86.25 87 LEU A CA 1
ATOM 704 C C . LEU A 1 87 ? -10.163 -7.384 14.847 1.00 86.25 87 LEU A C 1
ATOM 706 O O . LEU A 1 87 ? -10.416 -7.432 16.046 1.00 86.25 87 LEU A O 1
ATOM 710 N N . ARG A 1 88 ? -9.010 -7.821 14.329 1.00 87.75 88 ARG A N 1
ATOM 711 C CA . ARG A 1 88 ? -7.941 -8.401 15.150 1.00 87.75 88 ARG A CA 1
ATOM 712 C C . ARG A 1 88 ? -7.399 -7.396 16.164 1.00 87.75 88 ARG A C 1
ATOM 714 O O . ARG A 1 88 ? -7.182 -7.744 17.311 1.00 87.75 88 ARG A O 1
ATOM 721 N N . TYR A 1 89 ? -7.218 -6.137 15.768 1.00 84.12 89 TYR A N 1
ATOM 722 C CA . TYR A 1 89 ? -6.782 -5.097 16.699 1.00 84.12 89 TYR A CA 1
ATOM 723 C C . TYR A 1 89 ? -7.794 -4.880 17.833 1.00 84.12 89 TYR A C 1
ATOM 725 O O . TYR A 1 89 ? -7.394 -4.745 18.987 1.00 84.12 89 TYR A O 1
ATOM 733 N N . LEU A 1 90 ? -9.098 -4.876 17.529 1.00 84.62 90 LEU A N 1
ATOM 734 C CA . LEU A 1 90 ? -10.135 -4.822 18.562 1.00 84.62 90 LEU A CA 1
ATOM 735 C C . LEU A 1 90 ? -10.104 -6.068 19.457 1.00 84.62 90 LEU A C 1
ATOM 737 O O . LEU A 1 90 ? -10.229 -5.930 20.667 1.00 84.62 90 LEU A O 1
ATOM 741 N N . GLU A 1 91 ? -9.910 -7.256 18.890 1.00 87.12 91 GLU A N 1
ATOM 742 C CA . GLU A 1 91 ? -9.781 -8.511 19.640 1.00 87.12 91 GLU A CA 1
ATOM 743 C C . GLU A 1 91 ? -8.540 -8.544 20.544 1.00 87.12 91 GLU A C 1
ATOM 745 O O . GLU A 1 91 ? -8.595 -9.090 21.639 1.00 87.12 91 GLU A O 1
ATOM 750 N N . ASP A 1 92 ? -7.436 -7.917 20.147 1.00 88.62 92 ASP A N 1
ATOM 751 C CA . ASP A 1 92 ? -6.235 -7.844 20.984 1.00 88.62 92 ASP A CA 1
ATOM 752 C C . ASP A 1 92 ? -6.372 -6.781 22.086 1.00 88.62 92 ASP A C 1
ATOM 754 O O . ASP A 1 92 ? -5.781 -6.898 23.162 1.00 88.62 92 ASP A O 1
ATOM 758 N N . LYS A 1 93 ? -7.130 -5.709 21.821 1.00 87.00 93 LYS A N 1
ATOM 759 C CA . LYS A 1 93 ? -7.179 -4.504 22.666 1.00 87.00 93 LYS A CA 1
ATOM 760 C C . LYS A 1 93 ? -8.503 -4.253 23.371 1.00 87.00 93 LYS A C 1
ATOM 762 O O . LYS A 1 93 ? -8.626 -3.237 24.054 1.00 87.00 93 LYS A O 1
ATOM 767 N N . TRP A 1 94 ? -9.476 -5.158 23.275 1.00 87.44 94 TRP A N 1
ATOM 768 C CA . TRP A 1 94 ? -10.781 -4.955 23.910 1.00 87.44 94 TRP A CA 1
ATOM 769 C C . TRP A 1 94 ? -10.657 -4.745 25.423 1.00 87.44 94 TRP A C 1
ATOM 771 O O . TRP A 1 94 ? -11.283 -3.831 25.950 1.00 87.44 94 TRP A O 1
ATOM 781 N N . ILE A 1 95 ? -9.803 -5.507 26.117 1.00 87.00 95 ILE A N 1
ATOM 782 C CA . ILE A 1 95 ? -9.608 -5.373 27.573 1.00 87.00 95 ILE A CA 1
ATOM 783 C C . ILE A 1 95 ? -9.050 -3.990 27.927 1.00 87.00 95 ILE A C 1
ATOM 785 O O . ILE A 1 95 ? -9.583 -3.319 28.810 1.00 87.00 95 ILE A O 1
ATOM 789 N N . ASP A 1 96 ? -8.020 -3.537 27.207 1.00 86.88 96 ASP A N 1
ATOM 790 C CA . ASP A 1 96 ? -7.418 -2.213 27.403 1.00 86.88 96 ASP A CA 1
ATOM 791 C C . ASP A 1 96 ? -8.452 -1.100 27.155 1.00 86.88 96 ASP A C 1
ATOM 793 O O . ASP A 1 96 ? -8.530 -0.128 27.910 1.00 86.88 96 ASP A O 1
ATOM 797 N N . PHE A 1 97 ? -9.301 -1.267 26.137 1.00 86.00 97 PHE A N 1
ATOM 798 C CA . PHE A 1 97 ? -10.384 -0.337 25.827 1.00 86.00 97 PHE A CA 1
ATOM 799 C C . PHE A 1 97 ? -11.437 -0.268 26.946 1.00 86.00 97 PHE A C 1
ATOM 801 O O . PHE A 1 97 ? -11.815 0.829 27.362 1.00 86.00 97 PHE A O 1
ATOM 808 N N . PHE A 1 98 ? -11.876 -1.411 27.484 1.00 89.69 98 PHE A N 1
ATOM 809 C CA . PHE A 1 98 ? -12.825 -1.442 28.604 1.00 89.69 98 PHE A CA 1
ATOM 810 C C . PHE A 1 98 ? -12.221 -0.893 29.899 1.00 89.69 98 PHE A C 1
ATOM 812 O O . PHE A 1 98 ? -12.912 -0.193 30.637 1.00 89.69 98 PHE A O 1
ATOM 819 N N . SER A 1 99 ? -10.938 -1.149 30.153 1.00 91.44 99 SER A N 1
ATOM 820 C CA . SER A 1 99 ? -10.208 -0.571 31.287 1.00 91.44 99 SER A CA 1
ATOM 821 C C . SER A 1 99 ? -10.184 0.960 31.214 1.00 91.44 99 SER A C 1
ATOM 823 O O . SER A 1 99 ? -10.537 1.644 32.179 1.00 91.44 99 SER A O 1
ATOM 825 N N . LEU A 1 100 ? -9.866 1.512 30.037 1.00 91.56 100 LEU A N 1
ATOM 826 C CA . LEU A 1 100 ? -9.865 2.955 29.801 1.00 91.56 100 LEU A CA 1
ATOM 827 C C . LEU A 1 100 ? -11.269 3.562 29.943 1.00 91.56 100 LEU A C 1
ATOM 829 O O . LEU A 1 100 ? -11.426 4.624 30.552 1.00 91.56 100 LEU A O 1
ATOM 833 N N . LEU A 1 101 ? -12.299 2.875 29.443 1.00 92.81 101 LEU A N 1
ATOM 834 C CA . LEU A 1 101 ? -13.692 3.298 29.585 1.00 92.81 101 LEU A CA 1
ATOM 835 C C . LEU A 1 101 ? -14.117 3.344 31.061 1.00 92.81 101 LEU A C 1
ATOM 837 O O . LEU A 1 101 ? -14.660 4.351 31.514 1.00 92.81 101 LEU A O 1
ATOM 841 N N . LEU A 1 102 ? -13.826 2.287 31.823 1.00 93.00 102 LEU A N 1
ATOM 842 C CA . LEU A 1 102 ? -14.175 2.191 33.241 1.00 93.00 102 LEU A CA 1
ATOM 843 C C . LEU A 1 102 ? -13.447 3.256 34.072 1.00 93.00 102 LEU A C 1
ATOM 845 O O . LEU A 1 102 ? -14.061 3.911 34.914 1.00 93.00 102 LEU A O 1
ATOM 849 N N . SER A 1 103 ? -12.160 3.479 33.791 1.00 94.31 103 SER A N 1
ATOM 850 C CA . SER A 1 103 ? -11.363 4.537 34.420 1.00 94.31 103 SER A CA 1
ATOM 851 C C . SER A 1 103 ? -11.936 5.929 34.134 1.00 94.31 103 SER A C 1
ATOM 853 O O . SER A 1 103 ? -12.067 6.744 35.047 1.00 94.31 103 SER A O 1
ATOM 855 N N . THR A 1 104 ? -12.368 6.182 32.895 1.00 93.94 104 THR A N 1
ATOM 856 C CA . THR A 1 104 ? -12.986 7.458 32.501 1.00 93.94 104 THR A CA 1
ATOM 857 C C . THR A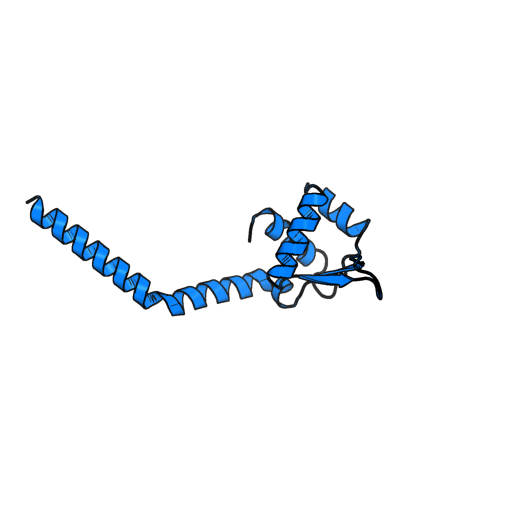 1 104 ? -14.321 7.686 33.214 1.00 93.94 104 THR A C 1
ATOM 859 O O . THR A 1 104 ? -14.569 8.781 33.716 1.00 93.94 104 THR A O 1
ATOM 862 N N . ILE A 1 105 ? -15.168 6.655 33.316 1.00 94.75 105 ILE A N 1
ATOM 863 C CA . ILE A 1 105 ? -16.442 6.731 34.050 1.00 94.75 105 ILE A CA 1
ATOM 864 C C . ILE A 1 105 ? -16.190 6.996 35.539 1.00 94.75 105 ILE A C 1
ATOM 866 O O . ILE A 1 105 ? -16.825 7.875 36.122 1.00 94.75 105 ILE A O 1
ATOM 870 N N . ALA A 1 106 ? -15.236 6.288 36.148 1.00 93.12 106 ALA A N 1
ATOM 871 C CA . ALA A 1 106 ? -14.863 6.499 37.544 1.00 93.12 106 ALA A CA 1
ATOM 872 C C . ALA A 1 106 ? -14.367 7.934 37.793 1.00 93.12 106 ALA A C 1
ATOM 874 O O . ALA A 1 106 ? -14.730 8.551 38.796 1.00 93.12 106 ALA A O 1
ATOM 875 N N . LEU A 1 107 ? -13.588 8.492 36.861 1.00 92.81 107 LEU A N 1
ATOM 876 C CA . LEU A 1 107 ? -13.126 9.876 36.923 1.00 92.81 107 LEU A CA 1
ATOM 877 C C . LEU A 1 107 ? -14.294 10.871 36.850 1.00 92.81 107 LEU A C 1
ATOM 879 O O . LEU A 1 107 ? -14.352 11.800 37.651 1.00 92.81 107 LEU A O 1
ATOM 883 N N . LEU A 1 108 ? -15.238 10.668 35.925 1.00 94.69 108 LEU A N 1
ATOM 884 C CA . LEU A 1 108 ? -16.416 11.528 35.782 1.00 94.69 108 LEU A CA 1
ATOM 885 C C . LEU A 1 108 ? -17.273 11.524 37.052 1.00 94.69 108 LEU A C 1
ATOM 887 O O . LEU A 1 108 ? -17.624 12.592 37.547 1.00 94.69 108 LEU A O 1
ATOM 891 N N . ILE A 1 109 ? -17.538 10.344 37.624 1.00 92.50 109 ILE A N 1
ATOM 892 C CA . ILE A 1 109 ? -18.276 10.212 38.891 1.00 92.50 109 ILE A CA 1
ATOM 893 C C . ILE A 1 109 ? -17.528 10.923 40.024 1.00 92.50 109 ILE A C 1
ATOM 895 O O . ILE A 1 109 ? -18.139 11.653 40.800 1.00 92.50 109 ILE A O 1
ATOM 899 N N . SER A 1 110 ? -16.207 10.747 40.100 1.00 93.00 110 SER A N 1
ATOM 900 C CA . SER A 1 110 ? -15.361 11.394 41.108 1.00 93.00 110 SER A CA 1
ATOM 901 C C . SER A 1 110 ? -15.415 12.923 41.020 1.00 93.00 110 SER A C 1
ATOM 903 O O . SER A 1 110 ? -15.550 13.596 42.039 1.00 93.00 110 SER A O 1
ATOM 905 N N . ILE A 1 111 ? -15.372 13.486 39.809 1.00 92.31 111 ILE A N 1
ATOM 906 C CA . ILE A 1 111 ? -15.462 14.937 39.594 1.00 92.31 111 ILE A CA 1
ATOM 907 C C . ILE A 1 111 ? -16.867 15.452 39.930 1.00 92.31 111 ILE A C 1
ATOM 909 O O . ILE A 1 111 ? -16.989 16.434 40.660 1.00 92.31 111 ILE A O 1
ATOM 913 N N . SER A 1 112 ? -17.924 14.791 39.448 1.00 88.38 112 SER A N 1
ATOM 914 C CA . SER A 1 112 ? -19.308 15.196 39.723 1.00 88.38 112 SER A CA 1
ATOM 915 C C . SER A 1 112 ? -19.663 15.108 41.207 1.00 88.38 112 SER A C 1
ATOM 917 O O . SER A 1 112 ? -20.315 16.007 41.724 1.00 88.38 112 SER A O 1
ATOM 919 N N . GLY A 1 113 ? -19.197 14.073 41.911 1.00 82.00 113 GLY A N 1
ATOM 920 C CA . GLY A 1 113 ? -19.406 13.922 43.353 1.00 82.00 113 GLY A CA 1
ATOM 921 C C . GLY A 1 113 ? -18.587 14.887 44.215 1.00 82.00 113 GLY A C 1
ATOM 922 O O . GLY A 1 113 ? -18.898 15.050 45.386 1.00 82.00 113 GLY A O 1
ATOM 923 N N . ARG A 1 114 ? -17.547 15.524 43.661 1.00 67.50 114 ARG A N 1
ATOM 924 C CA . ARG A 1 114 ? -16.715 16.521 44.358 1.00 67.50 114 ARG A CA 1
ATOM 925 C C . ARG A 1 114 ? -17.190 17.968 44.123 1.00 67.50 114 ARG A C 1
ATOM 927 O O . ARG A 1 114 ? -16.697 18.873 44.787 1.00 67.50 114 ARG A O 1
ATOM 934 N N . LEU A 1 115 ? -18.096 18.186 43.164 1.00 57.97 115 LEU A N 1
ATOM 935 C CA . LEU A 1 115 ? -18.697 19.486 42.816 1.00 57.97 115 LEU A CA 1
ATOM 936 C C . LEU A 1 115 ? -20.100 19.705 43.425 1.00 57.97 115 LEU A C 1
ATOM 938 O O . LEU A 1 115 ? -20.637 20.804 43.287 1.00 57.97 115 LEU A O 1
ATOM 942 N N . L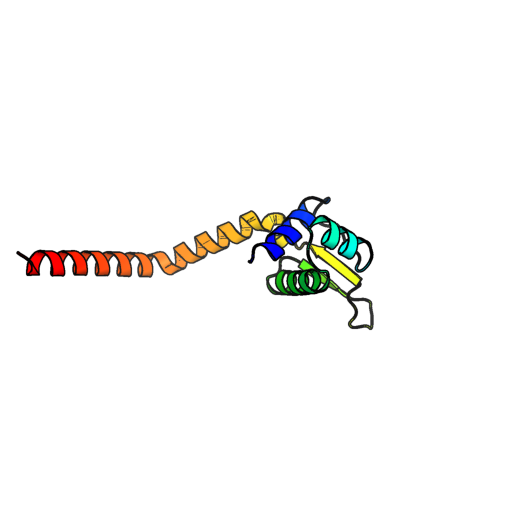EU A 1 116 ? -20.674 18.685 44.073 1.00 52.31 116 LEU A N 1
ATOM 943 C CA . LEU A 1 116 ? -21.880 18.736 44.916 1.00 52.31 116 LEU A CA 1
ATOM 944 C C . LEU A 1 116 ? -21.483 18.858 46.391 1.00 52.31 116 LEU A C 1
ATOM 946 O O . LEU A 1 116 ? -22.212 19.561 47.123 1.00 52.31 116 LEU A O 1
#

Foldseek 3Di:
DDPLLVLLLVVCLVVVAPADKQFPDPRLVVSCVVSVHDSVRSVVSLVVCVVVPQKDFDADPPDPHTGTIHGDPCSNVVVVVVVVVVVVVCVVCVVVVVVVVVVVVVVVCVVVVVVD